Protein AF-A0A9E7EM66-F1 (afdb_monomer)

InterPro domains:
  IPR001096 Peptidase C13, legumain [PF01650] (2-83)
  IPR001096 Peptidase C13, legumain [PR00776] (2-17)
  IPR001096 Peptidase C13, legumain [PR00776] (30-49)
  IPR001096 Peptidase C13, legumain [PTHR12000] (1-83)

Nearest PDB structures (foldseek):
  6ysa-assembly1_A  TM=9.958E-01  e=8.261E-11  Arabidopsis thaliana
  5zbi-assembly1_A  TM=9.927E-01  e=9.366E-10  Viola canadensis
  5zbi-assembly1_B  TM=9.963E-01  e=1.236E-09  Viola canadensis
  5h0i-assembly1_A  TM=9.938E-01  e=1.632E-09  Oldenlandia affinis
  5h0i-assembly1_B  TM=9.935E-01  e=1.632E-09  Oldenlandia affinis

Structure (mmCIF, N/CA/C/O backbone):
data_AF-A0A9E7EM66-F1
#
_entry.id   AF-A0A9E7EM66-F1
#
loop_
_atom_site.group_PDB
_atom_site.id
_atom_site.type_symbol
_atom_site.label_atom_id
_atom_site.label_alt_id
_atom_site.label_comp_id
_atom_site.label_asym_id
_atom_site.label_entity_id
_atom_site.label_seq_id
_atom_site.pdbx_PDB_ins_code
_atom_site.Cartn_x
_atom_site.Cartn_y
_atom_site.Cartn_z
_atom_site.occupancy
_atom_site.B_iso_or_equiv
_atom_site.auth_seq_id
_atom_site.auth_comp_id
_atom_site.auth_asym_id
_atom_site.auth_atom_id
_atom_site.pdbx_PDB_model_num
ATOM 1 N N . GLN A 1 1 ? -3.313 14.293 -4.291 1.00 75.19 1 GLN A N 1
ATOM 2 C CA . GLN A 1 1 ? -2.476 13.209 -4.844 1.00 75.19 1 GLN A CA 1
ATOM 3 C C . GLN A 1 1 ? -1.656 12.703 -3.679 1.00 75.19 1 GLN A C 1
ATOM 5 O O . GLN A 1 1 ? -0.988 13.521 -3.061 1.00 75.19 1 GLN A O 1
ATOM 10 N N . ASP A 1 2 ? -1.797 11.429 -3.322 1.00 87.44 2 ASP A N 1
ATOM 11 C CA . ASP A 1 2 ? -1.343 10.948 -2.012 1.00 87.44 2 ASP A CA 1
ATOM 12 C C . ASP A 1 2 ? 0.074 10.361 -2.055 1.00 87.44 2 ASP A C 1
ATOM 14 O O . ASP A 1 2 ? 0.862 10.643 -1.157 1.00 87.44 2 ASP A O 1
ATOM 18 N N . TYR A 1 3 ? 0.402 9.623 -3.120 1.00 90.44 3 TYR A N 1
ATOM 19 C CA . TYR A 1 3 ? 1.728 9.073 -3.416 1.00 90.44 3 TYR A CA 1
ATOM 20 C C . TYR A 1 3 ? 1.976 9.200 -4.919 1.00 90.44 3 TYR A C 1
ATOM 22 O O . TYR A 1 3 ? 1.106 8.851 -5.718 1.00 90.44 3 TYR A O 1
ATOM 30 N N . THR A 1 4 ? 3.127 9.740 -5.317 1.00 88.31 4 THR A N 1
ATOM 31 C CA . THR A 1 4 ? 3.464 9.990 -6.729 1.00 88.31 4 THR A CA 1
ATOM 32 C C . THR A 1 4 ? 4.934 9.711 -7.019 1.00 88.31 4 THR A C 1
ATOM 34 O O . THR A 1 4 ? 5.764 9.795 -6.116 1.00 88.31 4 THR A O 1
ATOM 37 N N . LYS A 1 5 ? 5.250 9.409 -8.287 1.00 89.00 5 LYS A N 1
ATOM 38 C CA . LYS A 1 5 ? 6.621 9.197 -8.782 1.00 89.00 5 LYS A CA 1
ATOM 39 C C . LYS A 1 5 ? 7.417 8.227 -7.894 1.00 89.00 5 LYS A C 1
ATOM 41 O O . LYS A 1 5 ? 7.024 7.071 -7.778 1.00 89.00 5 LYS A O 1
ATOM 46 N N . GLU A 1 6 ? 8.480 8.695 -7.240 1.00 88.56 6 GLU A N 1
ATOM 47 C CA . GLU A 1 6 ? 9.408 7.920 -6.408 1.00 88.56 6 GLU A CA 1
ATOM 48 C C . GLU A 1 6 ? 8.726 7.317 -5.164 1.00 88.56 6 GLU A C 1
ATOM 50 O O . GLU A 1 6 ? 9.215 6.359 -4.575 1.00 88.56 6 GLU A O 1
ATOM 55 N N . GLN A 1 7 ? 7.564 7.849 -4.773 1.00 87.12 7 GLN A N 1
ATOM 56 C CA . GLN A 1 7 ? 6.779 7.392 -3.621 1.00 87.12 7 GLN A CA 1
ATOM 57 C C . GLN A 1 7 ? 5.888 6.181 -3.951 1.00 87.12 7 GLN A C 1
ATOM 59 O O . GLN A 1 7 ? 5.301 5.592 -3.041 1.00 87.12 7 GLN A O 1
ATOM 64 N N . VAL A 1 8 ? 5.749 5.812 -5.232 1.00 89.19 8 VAL A N 1
ATOM 65 C CA . VAL A 1 8 ? 4.966 4.645 -5.671 1.00 89.19 8 VAL A CA 1
ATOM 66 C C . VAL A 1 8 ? 5.833 3.392 -5.533 1.00 89.19 8 VAL A C 1
ATOM 68 O O . VAL A 1 8 ? 6.443 2.923 -6.493 1.00 89.19 8 VAL A O 1
ATOM 71 N N . THR A 1 9 ? 5.933 2.891 -4.302 1.00 91.19 9 THR A N 1
ATOM 72 C CA . THR A 1 9 ? 6.735 1.719 -3.924 1.00 91.19 9 THR A CA 1
ATOM 73 C C . T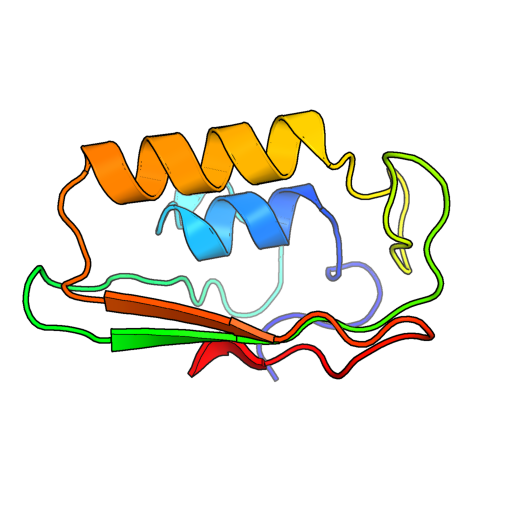HR A 1 9 ? 5.845 0.623 -3.334 1.00 91.19 9 THR A C 1
ATOM 75 O O . THR A 1 9 ? 4.812 0.912 -2.722 1.00 91.19 9 THR A O 1
ATOM 78 N N . ALA A 1 10 ? 6.266 -0.642 -3.451 1.00 91.81 10 ALA A N 1
ATOM 79 C CA . ALA A 1 10 ? 5.574 -1.761 -2.803 1.00 91.81 10 ALA A CA 1
ATOM 80 C C . ALA A 1 10 ? 5.480 -1.574 -1.272 1.00 91.81 10 ALA A C 1
ATOM 82 O O . ALA A 1 10 ? 4.428 -1.816 -0.684 1.00 91.81 10 ALA A O 1
ATOM 83 N N . LYS A 1 11 ? 6.536 -1.039 -0.639 1.00 92.00 11 LYS A N 1
ATOM 84 C CA . LYS A 1 11 ? 6.568 -0.706 0.796 1.00 92.00 11 LYS A CA 1
ATOM 85 C C . LYS A 1 11 ? 5.462 0.276 1.193 1.00 92.00 11 LYS A C 1
ATOM 87 O O . LYS A 1 11 ? 4.702 -0.013 2.116 1.00 92.00 11 LYS A O 1
ATOM 92 N N . ASN A 1 12 ? 5.339 1.402 0.482 1.00 91.19 12 ASN A N 1
ATOM 93 C CA . ASN A 1 12 ? 4.294 2.385 0.767 1.00 91.19 12 ASN A CA 1
ATOM 94 C C . ASN A 1 12 ? 2.897 1.792 0.544 1.00 91.19 12 ASN A C 1
ATOM 96 O O . ASN A 1 12 ? 2.007 2.046 1.349 1.00 91.19 12 ASN A O 1
ATOM 100 N N . LEU A 1 13 ? 2.700 0.953 -0.482 1.00 91.25 13 LEU A N 1
ATOM 101 C CA . LEU A 1 13 ? 1.430 0.247 -0.671 1.00 91.25 13 LEU A CA 1
ATOM 102 C C . LEU A 1 13 ? 1.088 -0.655 0.525 1.00 91.25 13 LEU A C 1
ATOM 104 O O . LEU A 1 13 ? -0.040 -0.607 1.012 1.00 91.25 13 LEU A O 1
ATOM 108 N N . TYR A 1 14 ? 2.028 -1.471 1.004 1.00 92.50 14 TYR A N 1
ATOM 109 C CA . TYR A 1 14 ? 1.778 -2.382 2.125 1.00 92.50 14 TYR A CA 1
ATOM 110 C C . TYR A 1 14 ? 1.445 -1.613 3.411 1.00 92.50 14 TYR A C 1
ATOM 112 O O . TYR A 1 14 ? 0.461 -1.929 4.077 1.00 92.50 14 TYR A O 1
ATOM 120 N N . ALA A 1 15 ? 2.189 -0.545 3.703 1.00 92.69 15 ALA A N 1
ATOM 121 C CA . ALA A 1 15 ? 1.917 0.358 4.819 1.00 92.69 15 ALA A CA 1
ATOM 122 C C . ALA A 1 15 ? 0.534 1.039 4.704 1.00 92.69 15 ALA A C 1
ATOM 124 O O . ALA A 1 15 ? -0.234 1.044 5.669 1.00 92.69 15 ALA A O 1
ATOM 125 N N . VAL A 1 16 ? 0.155 1.519 3.508 1.00 92.56 16 VAL A N 1
ATOM 126 C CA . VAL A 1 16 ? -1.193 2.048 3.230 1.00 92.56 16 VAL A CA 1
ATOM 127 C C . VAL A 1 16 ? -2.267 1.003 3.525 1.00 92.56 16 VAL A C 1
ATOM 129 O O . VAL A 1 16 ? -3.231 1.324 4.216 1.00 92.56 16 VAL A O 1
ATOM 132 N N . LEU A 1 17 ? -2.106 -0.234 3.046 1.00 91.00 17 LEU A N 1
ATOM 133 C CA . LEU A 1 17 ? -3.087 -1.308 3.234 1.00 91.00 17 LEU A CA 1
ATOM 134 C C . LEU A 1 17 ? -3.257 -1.697 4.702 1.00 91.00 17 LEU A C 1
ATOM 136 O O . LEU A 1 17 ? -4.388 -1.875 5.151 1.00 91.00 17 LEU A O 1
ATOM 140 N N . LEU A 1 18 ? -2.155 -1.804 5.448 1.00 90.44 18 LEU A N 1
ATOM 141 C CA . LEU A 1 18 ? -2.169 -2.146 6.872 1.00 90.44 18 LEU A CA 1
ATOM 142 C C . LEU A 1 18 ? -2.720 -1.014 7.753 1.00 90.44 18 LEU A C 1
ATOM 144 O O . LEU A 1 18 ? -3.207 -1.294 8.845 1.00 90.44 18 LEU A O 1
ATOM 148 N N . GLY A 1 19 ? -2.702 0.235 7.278 1.00 90.31 19 GLY A N 1
ATOM 149 C CA . 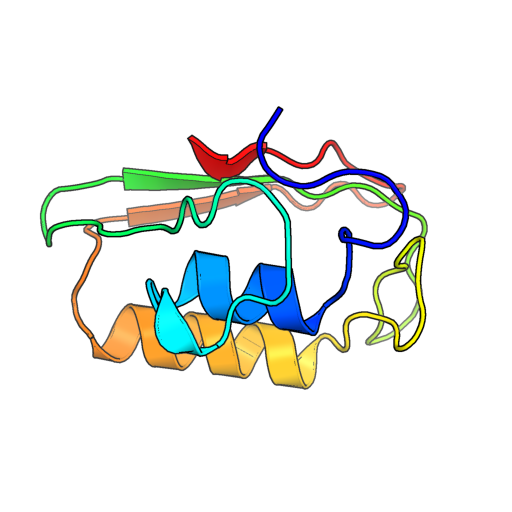GLY A 1 19 ? -3.008 1.413 8.095 1.00 90.31 19 GLY A CA 1
ATOM 150 C C . GLY A 1 19 ? -1.792 1.937 8.873 1.00 90.31 19 GLY A C 1
ATOM 151 O O . GLY A 1 19 ? -1.939 2.795 9.741 1.00 90.31 19 GLY A O 1
ATOM 152 N N . ASP A 1 20 ? -0.584 1.444 8.580 1.00 91.62 20 ASP A N 1
ATOM 153 C CA . ASP A 1 20 ? 0.633 1.835 9.290 1.00 91.62 20 ASP A CA 1
ATOM 154 C C . ASP A 1 20 ? 1.199 3.140 8.723 1.00 91.62 20 ASP A C 1
ATOM 156 O O . ASP A 1 20 ? 1.961 3.167 7.756 1.00 91.62 20 ASP A O 1
ATOM 160 N N . ARG A 1 21 ? 0.837 4.251 9.366 1.00 91.12 21 ARG A N 1
ATOM 161 C CA . ARG A 1 21 ? 1.342 5.583 9.018 1.00 91.12 21 ARG A CA 1
ATOM 162 C C . ARG A 1 21 ? 2.833 5.774 9.328 1.00 91.12 21 ARG A C 1
ATOM 164 O O . ARG A 1 21 ? 3.435 6.689 8.774 1.00 91.12 21 ARG A O 1
ATOM 171 N N . SER A 1 22 ? 3.422 4.955 10.202 1.00 93.12 22 SER A N 1
ATOM 172 C CA . SER A 1 22 ? 4.828 5.064 10.614 1.00 93.12 22 SER A CA 1
ATOM 173 C C . SER A 1 22 ? 5.795 4.413 9.620 1.00 93.12 22 SER A C 1
ATOM 175 O O . SER A 1 22 ? 6.919 4.882 9.469 1.00 93.12 22 SER A O 1
ATOM 177 N N . ALA A 1 23 ? 5.335 3.397 8.883 1.00 91.69 23 ALA A N 1
ATOM 178 C CA . ALA A 1 23 ? 6.097 2.729 7.827 1.00 91.69 23 ALA A CA 1
ATOM 179 C C . ALA A 1 23 ? 6.109 3.480 6.475 1.00 91.69 23 ALA A C 1
ATOM 181 O O . ALA A 1 23 ? 6.765 3.029 5.531 1.00 91.69 23 ALA A O 1
ATOM 182 N N . ILE A 1 24 ? 5.392 4.606 6.367 1.00 92.75 24 ILE A N 1
ATOM 183 C CA . ILE A 1 24 ? 5.305 5.415 5.145 1.00 92.75 24 ILE A CA 1
ATOM 184 C C . ILE A 1 24 ? 6.548 6.284 4.941 1.00 92.75 24 ILE A C 1
ATOM 186 O O . ILE A 1 24 ? 6.925 7.077 5.802 1.00 92.75 24 ILE A O 1
ATOM 190 N N . GLU A 1 25 ? 7.100 6.234 3.729 1.00 90.94 25 GLU A N 1
ATOM 191 C CA . GLU A 1 25 ? 8.191 7.098 3.281 1.00 90.94 25 GLU A CA 1
ATOM 192 C C . GLU A 1 25 ? 7.706 8.063 2.189 1.00 90.94 25 GLU A C 1
ATOM 194 O O . GLU A 1 25 ? 7.459 7.689 1.039 1.00 90.94 25 GLU A O 1
ATOM 199 N N . GLY A 1 26 ? 7.570 9.338 2.566 1.00 89.06 26 GLY A N 1
ATOM 200 C CA . GLY A 1 26 ? 7.099 10.412 1.691 1.00 89.06 26 GLY A CA 1
ATOM 201 C C . GLY A 1 26 ? 5.584 10.415 1.449 1.00 89.06 26 GLY A C 1
ATOM 202 O O . GLY A 1 26 ? 4.799 9.806 2.175 1.00 89.06 26 GLY A O 1
ATOM 203 N N . GLY A 1 27 ? 5.160 11.147 0.417 1.00 87.12 27 GLY A N 1
ATOM 204 C CA . GLY A 1 27 ? 3.745 11.340 0.097 1.00 87.12 27 GLY A CA 1
ATOM 205 C C . GLY A 1 27 ? 2.989 12.165 1.144 1.00 87.12 27 GLY A C 1
ATOM 206 O O . GLY A 1 27 ? 3.563 12.947 1.898 1.00 87.12 27 GLY A O 1
ATOM 207 N N . SER A 1 28 ? 1.671 11.993 1.169 1.00 88.44 28 SER A N 1
ATOM 208 C CA . SER A 1 28 ? 0.740 12.648 2.103 1.00 88.44 28 SER A CA 1
ATOM 209 C C . SER A 1 28 ? 0.645 11.969 3.478 1.00 88.44 28 SER A C 1
ATOM 211 O O . SER A 1 28 ? 0.038 12.513 4.404 1.00 88.44 28 SER A O 1
ATOM 213 N N . GLY A 1 29 ? 1.182 10.751 3.615 1.00 90.75 29 GLY A N 1
ATOM 214 C CA . GLY A 1 29 ? 0.973 9.921 4.802 1.00 90.75 29 GLY A CA 1
ATOM 215 C C . GLY A 1 29 ? -0.477 9.458 4.985 1.00 90.75 29 GLY A C 1
ATOM 216 O O . GLY A 1 29 ? -0.899 9.260 6.122 1.00 90.75 29 GLY A O 1
ATOM 217 N N . LYS A 1 30 ? -1.277 9.353 3.919 1.00 90.25 30 LYS A N 1
ATOM 218 C CA . LYS A 1 30 ? -2.659 8.860 3.978 1.00 90.25 30 LYS A CA 1
ATOM 219 C C . LYS A 1 30 ? -2.691 7.336 3.843 1.00 90.25 30 LYS A C 1
ATOM 221 O O . LYS A 1 30 ? -2.288 6.800 2.818 1.00 90.25 30 LYS A O 1
ATOM 226 N N . VAL A 1 31 ? -3.232 6.655 4.847 1.00 92.75 31 VAL A N 1
ATOM 227 C CA . VAL A 1 31 ? -3.302 5.185 4.940 1.00 92.75 31 VAL A CA 1
ATOM 228 C C . VAL A 1 31 ? -4.747 4.711 5.146 1.00 92.75 31 VAL A C 1
ATOM 230 O O . VAL A 1 31 ? -5.631 5.532 5.396 1.00 92.75 31 VAL A O 1
ATOM 233 N N . ILE A 1 32 ? -5.005 3.403 5.038 1.00 89.44 32 ILE A N 1
ATOM 234 C CA . ILE A 1 32 ? -6.331 2.806 5.267 1.00 89.44 32 ILE A CA 1
ATOM 235 C C . ILE A 1 32 ? -6.556 2.572 6.769 1.00 89.44 32 ILE A C 1
ATOM 237 O O . ILE A 1 32 ? -6.430 1.453 7.279 1.00 89.44 32 ILE A O 1
ATOM 241 N N . ASP A 1 33 ? -6.918 3.647 7.466 1.00 87.81 33 ASP A N 1
ATOM 242 C CA . ASP A 1 33 ? -7.414 3.629 8.850 1.00 87.81 33 ASP A CA 1
ATOM 243 C C . ASP A 1 33 ? -8.921 3.289 8.875 1.00 87.81 33 ASP A C 1
ATOM 245 O O . ASP A 1 33 ? -9.785 4.133 9.117 1.00 87.81 33 ASP A O 1
ATOM 249 N N . SER A 1 34 ? -9.232 2.051 8.481 1.00 86.25 34 SER A N 1
ATOM 250 C CA . SER A 1 34 ? -10.592 1.529 8.299 1.00 86.25 34 SER A CA 1
ATOM 251 C C . SER A 1 34 ? -11.140 0.832 9.547 1.00 86.25 34 SER A C 1
ATOM 253 O O . SER A 1 34 ? -10.409 0.192 10.308 1.00 86.25 34 SER A O 1
ATOM 255 N N . LYS A 1 35 ? -12.458 0.914 9.729 1.00 84.62 35 LYS A N 1
ATOM 256 C CA . LYS A 1 35 ? -13.224 0.311 10.826 1.00 84.62 35 LYS A CA 1
ATOM 257 C C . LYS A 1 35 ? -13.899 -1.002 10.396 1.00 84.62 35 LYS A C 1
ATOM 259 O O . LYS A 1 35 ? -14.068 -1.238 9.201 1.00 84.62 35 LYS A O 1
ATOM 264 N N . PRO A 1 36 ? -14.354 -1.849 11.344 1.00 81.06 36 PRO A N 1
ATOM 265 C CA . PRO A 1 36 ? -14.914 -3.169 11.031 1.00 81.06 36 PRO A CA 1
ATOM 266 C C . PRO A 1 36 ? -16.126 -3.183 10.086 1.00 81.06 36 PRO A C 1
ATOM 268 O O . PRO A 1 36 ? -16.351 -4.194 9.435 1.00 81.06 36 PRO A O 1
ATOM 271 N N . ASP A 1 37 ? -16.894 -2.092 9.987 1.00 83.00 37 ASP A N 1
ATOM 272 C CA . ASP A 1 37 ? -18.041 -1.971 9.069 1.00 83.00 37 ASP A CA 1
ATOM 273 C C . ASP A 1 37 ? -17.679 -1.427 7.675 1.00 83.00 37 ASP A C 1
ATOM 275 O O . ASP A 1 37 ? -18.498 -1.497 6.749 1.00 83.00 37 ASP A O 1
ATOM 279 N N . ASP A 1 38 ? -16.462 -0.902 7.509 1.00 83.38 38 ASP A N 1
ATOM 280 C CA . ASP A 1 38 ? -16.030 -0.252 6.277 1.00 83.38 38 ASP A CA 1
ATOM 281 C C . ASP A 1 38 ? -15.793 -1.276 5.158 1.00 83.38 38 ASP A C 1
ATOM 283 O O . ASP A 1 38 ? -15.494 -2.457 5.379 1.00 83.38 38 ASP A O 1
ATOM 287 N N . ARG A 1 39 ? -15.926 -0.811 3.916 1.00 84.06 39 ARG A N 1
ATOM 288 C CA . ARG A 1 39 ? -15.667 -1.595 2.706 1.00 84.06 39 ARG A CA 1
ATOM 289 C C . ARG A 1 39 ? -14.458 -1.018 1.997 1.00 84.06 39 ARG A C 1
ATOM 291 O O . ARG A 1 39 ? -14.480 0.155 1.649 1.00 84.06 39 ARG A O 1
ATOM 298 N N . ILE A 1 40 ? -13.451 -1.848 1.747 1.00 83.75 40 ILE A N 1
ATOM 299 C CA . ILE A 1 40 ? -12.237 -1.429 1.041 1.00 83.75 40 ILE A CA 1
ATOM 300 C C . ILE A 1 40 ? -12.341 -1.886 -0.413 1.00 83.75 40 ILE A C 1
ATOM 302 O O . ILE A 1 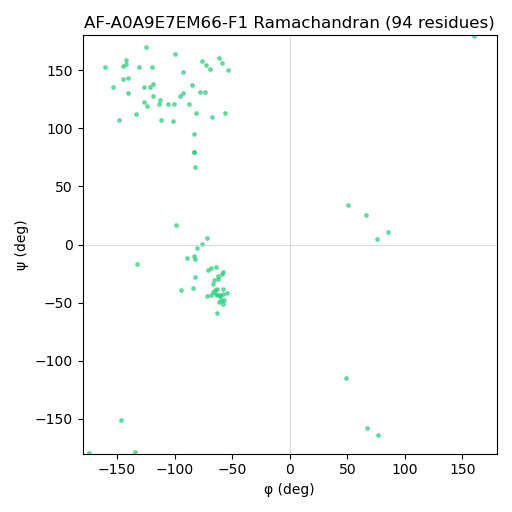40 ? -12.435 -3.087 -0.695 1.00 83.75 40 ILE A O 1
ATOM 306 N N . PHE A 1 41 ? -12.286 -0.937 -1.347 1.00 84.88 41 PHE A N 1
ATOM 307 C CA . PHE A 1 41 ? -12.074 -1.247 -2.758 1.00 84.88 41 PHE A CA 1
ATOM 308 C C . PHE A 1 41 ? -10.580 -1.184 -3.084 1.00 84.88 41 PHE A C 1
ATOM 310 O O . PHE A 1 41 ? -9.916 -0.209 -2.739 1.00 84.88 41 PHE A O 1
ATOM 317 N N . ILE A 1 42 ? -10.049 -2.218 -3.748 1.00 82.62 42 ILE A N 1
ATOM 318 C CA . ILE A 1 42 ? -8.663 -2.230 -4.230 1.00 82.62 42 ILE A CA 1
ATOM 319 C C . ILE A 1 42 ? -8.641 -2.550 -5.722 1.00 82.62 42 ILE A C 1
ATOM 321 O O . ILE A 1 42 ? -9.060 -3.621 -6.176 1.00 82.62 42 ILE A O 1
ATOM 325 N N . TYR A 1 43 ? -8.053 -1.617 -6.459 1.00 80.81 43 TYR A N 1
ATOM 326 C CA . TYR A 1 43 ? -7.642 -1.737 -7.851 1.00 80.81 43 TYR A CA 1
ATOM 327 C C . TYR A 1 43 ? -6.178 -1.244 -7.946 1.00 80.81 43 TYR A C 1
ATOM 329 O O . TYR A 1 43 ? -5.730 -0.476 -7.092 1.00 80.81 43 TYR A O 1
ATOM 337 N N . TYR A 1 44 ? -5.395 -1.733 -8.909 1.00 80.44 44 TYR A N 1
ATOM 338 C CA . TYR A 1 44 ? -3.930 -1.556 -8.994 1.00 80.44 44 TYR A CA 1
ATOM 339 C C . TYR A 1 44 ? -3.492 -1.435 -10.471 1.00 80.44 44 TYR A C 1
ATOM 341 O O . TYR A 1 44 ? -4.191 -1.978 -11.313 1.00 80.44 44 TYR A O 1
ATOM 349 N N . SER A 1 45 ? -2.382 -0.770 -10.832 1.00 81.38 45 SER A N 1
ATOM 350 C CA . SER A 1 45 ? -1.970 -0.607 -12.245 1.00 81.38 45 SER A CA 1
ATOM 351 C C . SER A 1 45 ? -0.507 -0.888 -12.533 1.00 81.38 45 SER A C 1
ATOM 353 O O . SER A 1 45 ? 0.337 -0.066 -12.181 1.00 81.38 45 SER A O 1
ATOM 355 N N . ASP A 1 46 ? -0.252 -1.965 -13.275 1.00 81.00 46 ASP A N 1
ATOM 356 C CA . ASP A 1 46 ? 0.934 -2.119 -14.117 1.00 81.00 46 ASP A CA 1
ATOM 357 C C . ASP A 1 46 ? 0.855 -3.418 -14.940 1.00 81.00 46 ASP A C 1
ATOM 359 O O . ASP A 1 46 ? -0.069 -4.228 -14.795 1.00 81.00 46 ASP A O 1
ATOM 363 N N . HIS A 1 47 ? 1.893 -3.649 -15.735 1.00 84.06 47 HIS A N 1
ATOM 364 C CA . HIS A 1 47 ? 2.292 -4.971 -16.197 1.00 84.06 47 HIS A CA 1
ATOM 365 C C . HIS A 1 47 ? 2.484 -5.960 -15.029 1.00 84.06 47 HIS A C 1
ATOM 367 O O . HIS A 1 47 ? 2.886 -5.597 -13.925 1.00 84.06 47 HIS A O 1
ATOM 373 N N . GLY A 1 48 ? 2.245 -7.246 -15.280 1.00 78.75 48 GLY A N 1
ATOM 374 C CA . GLY A 1 48 ? 2.456 -8.315 -14.305 1.00 78.75 48 GLY A CA 1
ATOM 375 C C . GLY A 1 48 ? 3.009 -9.574 -14.961 1.00 78.75 48 GLY A C 1
ATOM 376 O O . GLY A 1 48 ? 2.870 -9.774 -16.167 1.00 78.75 48 GLY A O 1
ATOM 377 N N . GLY A 1 49 ? 3.629 -10.426 -14.152 1.00 78.06 49 GLY A N 1
ATOM 378 C CA . GLY A 1 49 ? 4.144 -11.733 -14.544 1.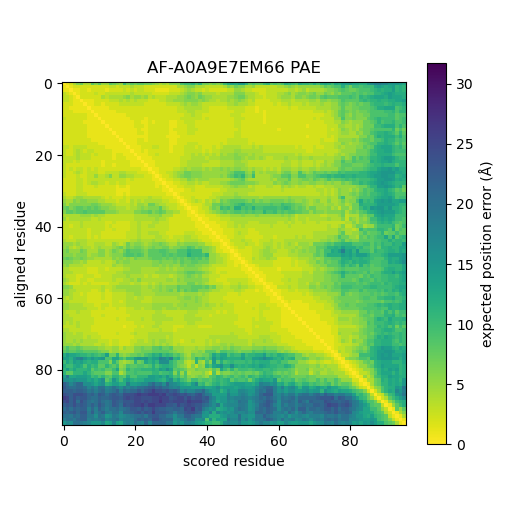00 78.06 49 GLY A CA 1
ATOM 379 C C . GLY A 1 49 ? 3.773 -12.812 -13.521 1.00 78.06 49 GLY A C 1
ATOM 380 O O . GLY A 1 49 ? 3.099 -12.531 -12.526 1.00 78.06 49 GLY A O 1
ATOM 381 N N . PRO A 1 50 ? 4.199 -14.068 -13.731 1.00 81.12 50 PRO A N 1
ATOM 382 C CA . PRO A 1 50 ? 3.952 -15.146 -12.778 1.00 81.12 50 PRO A CA 1
ATOM 383 C C . PRO A 1 50 ? 4.501 -14.803 -11.382 1.00 81.12 50 PRO A C 1
ATOM 385 O O . PRO A 1 50 ? 5.707 -14.680 -11.194 1.00 81.12 50 PRO A O 1
ATOM 388 N N . GLY A 1 51 ? 3.605 -14.630 -10.406 1.00 81.62 51 GLY A N 1
ATOM 389 C CA . GLY A 1 51 ? 3.955 -14.337 -9.011 1.00 81.62 51 GLY A CA 1
ATOM 390 C C . GLY A 1 51 ? 4.401 -12.899 -8.707 1.00 81.62 51 GLY A C 1
ATOM 391 O O . GLY A 1 51 ? 4.766 -12.631 -7.564 1.00 81.62 51 GLY A O 1
ATOM 392 N N . VAL A 1 52 ? 4.362 -11.973 -9.673 1.00 84.00 52 VAL A N 1
ATOM 393 C CA . VAL A 1 52 ? 4.878 -10.602 -9.506 1.00 84.00 52 VAL A CA 1
ATOM 394 C C . VAL A 1 52 ? 4.041 -9.567 -10.263 1.00 84.00 52 VAL A C 1
ATOM 396 O O . VAL A 1 52 ? 3.568 -9.814 -11.370 1.00 84.00 52 VAL A O 1
ATOM 399 N N . LEU A 1 53 ? 3.871 -8.390 -9.669 1.00 85.50 53 LEU A N 1
ATOM 400 C CA . LEU A 1 53 ? 3.214 -7.224 -10.247 1.00 85.50 53 LEU A CA 1
ATOM 401 C C . LEU A 1 53 ? 4.224 -6.069 -10.324 1.00 85.50 53 LEU A C 1
ATOM 403 O O . LEU A 1 53 ? 5.014 -5.866 -9.398 1.00 85.50 53 LEU A O 1
ATOM 407 N N . GLY A 1 54 ? 4.218 -5.329 -11.433 1.00 85.12 54 GLY A N 1
ATOM 408 C CA . GLY A 1 54 ? 5.128 -4.214 -11.676 1.00 85.12 54 GLY A CA 1
ATOM 409 C C . GLY A 1 54 ? 5.021 -3.105 -10.628 1.00 85.12 54 GLY A C 1
ATOM 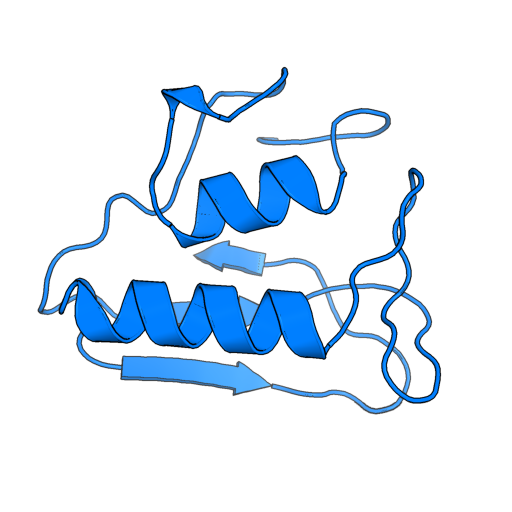410 O O . GLY A 1 54 ? 4.006 -2.941 -9.944 1.00 85.12 54 GLY A O 1
ATOM 411 N N . MET A 1 55 ? 6.098 -2.343 -10.487 1.00 86.38 55 MET A N 1
ATOM 412 C CA . MET A 1 55 ? 6.100 -1.084 -9.754 1.00 86.38 55 MET A CA 1
ATOM 413 C C . MET A 1 55 ? 6.969 -0.083 -10.517 1.00 86.38 55 MET A C 1
ATOM 415 O O . MET A 1 55 ? 8.032 -0.474 -11.007 1.00 86.38 55 MET A O 1
ATOM 419 N N . PRO A 1 56 ? 6.598 1.213 -10.548 1.00 85.81 56 PRO A N 1
ATOM 420 C CA . PRO A 1 56 ? 7.442 2.262 -11.121 1.00 85.81 56 PRO A CA 1
ATOM 421 C C . PRO A 1 56 ? 8.820 2.369 -10.452 1.00 85.81 56 PRO A C 1
ATOM 423 O O . PRO A 1 56 ? 9.772 2.832 -11.074 1.00 85.81 56 PRO A O 1
ATOM 426 N N . ASN A 1 57 ? 8.926 1.934 -9.192 1.00 87.75 57 ASN A N 1
ATOM 427 C CA . ASN A 1 57 ? 10.158 1.906 -8.413 1.00 87.75 57 ASN A CA 1
ATOM 428 C C . ASN A 1 57 ? 10.383 0.495 -7.861 1.00 87.75 57 ASN A C 1
ATOM 430 O O . ASN A 1 57 ? 9.459 -0.116 -7.326 1.00 87.75 57 ASN A O 1
ATOM 434 N N . MET A 1 58 ? 11.617 0.000 -7.948 1.00 85.88 58 MET A N 1
ATOM 435 C CA . MET A 1 58 ? 11.993 -1.305 -7.397 1.00 85.88 58 MET A CA 1
ATOM 436 C C . MET A 1 58 ? 11.982 -1.304 -5.853 1.00 85.88 58 MET A C 1
ATOM 438 O O . MET A 1 58 ? 12.292 -0.275 -5.249 1.00 85.88 58 MET A O 1
ATOM 442 N N . PRO A 1 59 ? 11.709 -2.451 -5.199 1.00 90.94 59 PRO A N 1
ATOM 443 C CA . PRO A 1 59 ? 11.368 -3.746 -5.792 1.00 90.94 59 PRO A CA 1
ATOM 444 C C . PRO A 1 59 ? 9.923 -3.813 -6.312 1.00 90.94 59 PRO A C 1
ATOM 446 O O . PRO A 1 59 ? 9.042 -3.081 -5.863 1.00 90.94 59 PRO A O 1
ATOM 449 N N . PHE A 1 60 ? 9.686 -4.741 -7.242 1.00 89.62 60 PHE A N 1
ATOM 450 C CA . PHE A 1 60 ? 8.341 -5.128 -7.665 1.00 89.62 60 PHE A CA 1
ATOM 451 C C . PHE A 1 60 ? 7.513 -5.713 -6.508 1.00 89.62 60 PHE A C 1
ATOM 453 O O . PHE A 1 60 ? 8.052 -6.176 -5.503 1.00 89.62 60 PHE A O 1
ATOM 460 N N . LEU A 1 61 ? 6.191 -5.710 -6.673 1.00 88.00 61 LEU A N 1
ATOM 461 C CA . LEU A 1 61 ? 5.244 -6.284 -5.721 1.00 88.00 61 LEU A CA 1
ATOM 462 C C . LEU A 1 61 ? 5.166 -7.798 -5.955 1.00 88.00 61 LEU A C 1
ATOM 464 O O . LEU A 1 61 ? 4.677 -8.245 -6.993 1.00 88.00 61 LEU A O 1
ATOM 468 N N . TYR A 1 62 ? 5.622 -8.602 -4.996 1.00 89.00 62 TYR A N 1
ATOM 469 C CA . TYR A 1 62 ? 5.490 -10.058 -5.066 1.00 89.00 62 TYR A CA 1
ATOM 470 C C . TYR A 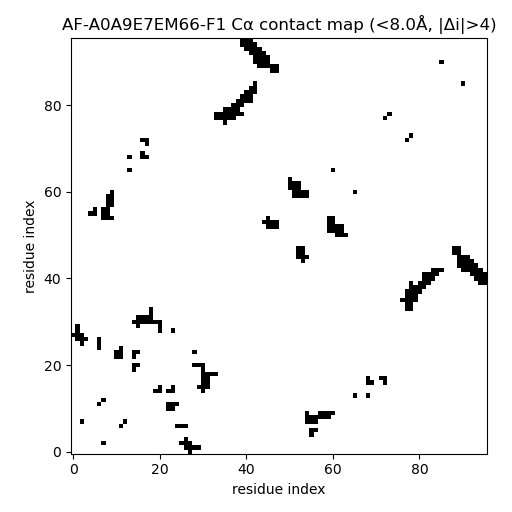1 62 ? 4.130 -10.516 -4.541 1.00 89.00 62 TYR A C 1
ATOM 472 O O . TYR A 1 62 ? 3.637 -10.054 -3.511 1.00 89.00 62 TYR A O 1
ATOM 480 N N . ALA A 1 63 ? 3.509 -11.458 -5.252 1.00 83.50 63 ALA A N 1
ATOM 481 C CA . ALA A 1 63 ? 2.168 -11.933 -4.927 1.00 83.50 63 ALA A CA 1
ATOM 482 C C . ALA A 1 63 ? 2.093 -12.604 -3.543 1.00 83.50 63 ALA A C 1
ATOM 484 O O . ALA A 1 63 ? 1.047 -12.532 -2.905 1.00 83.50 63 ALA A O 1
ATOM 485 N N . ALA A 1 64 ? 3.187 -13.221 -3.077 1.00 86.19 64 ALA A N 1
ATOM 486 C CA . ALA A 1 64 ? 3.284 -13.815 -1.744 1.00 86.19 64 ALA A CA 1
ATOM 487 C C . ALA A 1 64 ? 3.140 -12.747 -0.645 1.00 86.19 64 ALA A C 1
ATOM 489 O O . ALA A 1 64 ? 2.170 -12.792 0.109 1.00 86.19 64 ALA A O 1
ATOM 490 N N . ASP A 1 65 ? 4.024 -11.744 -0.633 1.00 88.81 65 ASP A N 1
ATOM 491 C CA . ASP A 1 65 ? 4.006 -10.618 0.311 1.00 88.81 65 ASP A CA 1
ATOM 492 C C . ASP A 1 65 ? 2.646 -9.901 0.308 1.00 88.81 65 ASP A C 1
ATOM 494 O O . ASP A 1 65 ? 2.093 -9.558 1.350 1.00 88.81 65 ASP A O 1
ATOM 498 N N . PHE A 1 66 ? 2.062 -9.694 -0.877 1.00 87.44 66 PHE A N 1
ATOM 499 C CA . PHE A 1 66 ? 0.761 -9.044 -1.001 1.00 87.44 66 PHE A CA 1
ATOM 500 C C . PHE A 1 66 ? -0.372 -9.886 -0.396 1.00 87.44 66 PHE A C 1
ATOM 502 O O . PHE A 1 66 ? -1.239 -9.341 0.285 1.00 87.44 66 PHE A O 1
ATOM 509 N N . ILE A 1 67 ? -0.366 -11.209 -0.587 1.00 85.62 67 ILE A N 1
ATOM 510 C CA . ILE A 1 67 ? -1.327 -12.115 0.062 1.00 85.62 67 ILE A CA 1
ATOM 511 C C . ILE A 1 67 ? -1.123 -12.123 1.584 1.00 85.62 67 ILE A C 1
ATOM 513 O O . ILE A 1 67 ? -2.111 -12.111 2.321 1.00 85.62 67 ILE A O 1
ATOM 517 N N . GLU A 1 68 ? 0.120 -12.086 2.064 1.00 89.50 68 GLU A N 1
ATOM 518 C CA . GLU A 1 68 ? 0.436 -11.985 3.492 1.00 89.50 68 GLU A CA 1
ATOM 519 C C . GLU A 1 68 ? -0.109 -10.680 4.097 1.00 89.50 68 GLU A C 1
ATOM 521 O O . GLU A 1 68 ? -0.860 -10.727 5.070 1.00 89.50 68 GLU A O 1
ATOM 526 N N . VAL A 1 69 ? 0.143 -9.531 3.463 1.00 88.94 69 VAL A N 1
ATOM 527 C CA . VAL A 1 69 ? -0.388 -8.218 3.875 1.00 88.94 69 VAL A CA 1
ATOM 528 C C . VAL A 1 69 ? -1.920 -8.208 3.920 1.00 88.94 69 VAL A C 1
ATOM 530 O O . VAL A 1 69 ? -2.509 -7.710 4.883 1.00 88.94 69 VAL A O 1
ATOM 533 N N . LEU A 1 70 ? -2.594 -8.795 2.924 1.00 86.50 70 LEU A N 1
ATOM 534 C CA . LEU A 1 70 ? -4.057 -8.923 2.940 1.00 86.50 70 LEU A CA 1
ATOM 535 C C . LEU A 1 70 ? -4.552 -9.859 4.057 1.00 86.50 70 LEU A C 1
ATOM 537 O O . LEU A 1 70 ? -5.603 -9.603 4.647 1.00 86.50 70 LEU A O 1
ATOM 541 N N . THR A 1 71 ? -3.791 -10.908 4.378 1.00 85.94 71 THR A N 1
ATOM 542 C CA . THR A 1 71 ? -4.090 -11.840 5.477 1.00 85.94 71 THR A CA 1
ATOM 543 C C . THR A 1 71 ? -3.936 -11.152 6.835 1.00 85.94 71 THR A C 1
ATOM 545 O O . THR A 1 71 ? -4.834 -11.249 7.670 1.00 85.94 71 THR A O 1
ATOM 548 N N . MET A 1 72 ? -2.872 -10.367 7.034 1.00 87.88 72 MET A N 1
ATOM 549 C CA . MET A 1 72 ? -2.675 -9.527 8.223 1.00 87.88 72 MET A CA 1
ATOM 550 C C . MET A 1 72 ? -3.794 -8.485 8.378 1.00 87.88 72 MET A C 1
ATOM 552 O O . MET A 1 72 ? -4.349 -8.327 9.465 1.00 87.88 72 MET A O 1
ATOM 556 N N . LYS A 1 73 ? -4.189 -7.814 7.285 1.00 82.69 73 LYS A N 1
ATOM 557 C CA . LYS A 1 73 ? -5.292 -6.838 7.288 1.00 82.69 73 LYS A CA 1
ATOM 558 C C . LYS A 1 73 ? -6.653 -7.487 7.578 1.00 82.69 73 LYS A C 1
ATOM 560 O O . LYS A 1 73 ? -7.515 -6.844 8.170 1.00 82.69 73 LYS A O 1
ATOM 565 N N . HIS A 1 74 ? -6.857 -8.748 7.186 1.00 83.62 74 HIS A N 1
ATOM 566 C CA . HIS A 1 74 ? -8.046 -9.518 7.567 1.00 83.62 74 HIS A CA 1
ATOM 567 C C . HIS A 1 74 ? -8.013 -9.910 9.052 1.00 83.62 74 HIS A C 1
ATOM 569 O O . HIS A 1 74 ? -9.000 -9.724 9.758 1.00 83.62 74 HIS A O 1
ATOM 575 N N . ALA A 1 75 ? -6.862 -10.374 9.549 1.00 85.50 75 ALA A N 1
ATOM 576 C CA . ALA A 1 75 ? -6.673 -10.755 10.948 1.00 85.50 75 ALA A CA 1
ATOM 577 C C . ALA A 1 75 ? -6.860 -9.584 11.934 1.00 85.50 75 ALA A C 1
ATOM 579 O O . ALA A 1 75 ? -7.276 -9.810 13.068 1.00 85.50 75 ALA A O 1
ATOM 580 N N . SER A 1 76 ? -6.624 -8.335 11.510 1.00 83.38 76 SER A N 1
ATOM 581 C CA . SER A 1 76 ? -6.925 -7.144 12.320 1.00 83.38 76 SER A CA 1
ATOM 582 C C . SER A 1 76 ? -8.414 -6.765 12.369 1.00 83.38 76 SER A C 1
ATOM 584 O O . SER A 1 76 ? -8.761 -5.786 13.027 1.00 83.38 76 SER A O 1
ATOM 586 N N . ASN A 1 77 ? -9.296 -7.520 11.696 1.00 78.44 77 ASN A N 1
ATOM 587 C CA . ASN A 1 77 ? -10.754 -7.332 11.665 1.00 78.44 77 ASN A CA 1
ATOM 588 C C . ASN A 1 77 ? -11.190 -5.886 11.334 1.00 78.44 77 ASN A C 1
ATOM 590 O O . ASN A 1 77 ? -12.178 -5.372 11.855 1.00 78.44 77 ASN A O 1
ATOM 594 N N . SER A 1 78 ? -10.410 -5.206 10.489 1.00 73.06 78 SER A N 1
ATOM 595 C CA . SER A 1 78 ? -10.513 -3.761 10.235 1.00 73.06 78 SER A CA 1
ATOM 596 C C . SER A 1 78 ? -11.294 -3.407 8.963 1.00 73.06 78 SER A C 1
ATOM 598 O O . SER A 1 78 ? -11.169 -2.296 8.455 1.00 73.06 78 SER A O 1
ATOM 600 N N . TYR A 1 79 ? -12.073 -4.344 8.418 1.00 71.44 79 TYR A N 1
ATOM 601 C CA . TYR A 1 79 ? -13.006 -4.126 7.309 1.00 71.44 79 TYR A CA 1
ATOM 602 C C . TYR A 1 79 ? -14.053 -5.247 7.256 1.00 71.44 79 TYR A C 1
ATOM 604 O O . TYR A 1 79 ? -13.762 -6.386 7.623 1.00 71.44 79 TYR A O 1
ATOM 612 N N . ARG A 1 80 ? -15.247 -4.952 6.730 1.00 68.88 80 ARG A N 1
ATOM 613 C CA . ARG A 1 80 ? -16.344 -5.929 6.602 1.00 68.88 80 ARG A CA 1
ATOM 614 C C . ARG A 1 80 ? -16.235 -6.783 5.346 1.00 68.88 80 ARG A C 1
ATOM 616 O O . ARG A 1 80 ? -16.602 -7.953 5.331 1.00 68.88 80 ARG A O 1
ATOM 623 N N . GLU A 1 81 ? -15.798 -6.160 4.257 1.00 73.12 81 GLU A N 1
ATOM 624 C CA . GLU A 1 81 ? -15.729 -6.760 2.928 1.00 73.12 81 GLU A CA 1
ATOM 625 C C . GLU A 1 81 ? -14.629 -6.074 2.108 1.00 73.12 81 GLU A C 1
ATOM 627 O O . GLU A 1 81 ? -14.523 -4.845 2.106 1.00 73.12 81 GLU A O 1
ATOM 632 N N . MET A 1 82 ? -13.816 -6.864 1.404 1.00 72.31 82 MET A N 1
ATOM 633 C CA . MET A 1 82 ? -12.778 -6.367 0.502 1.00 72.31 82 MET A CA 1
ATOM 634 C C . MET A 1 82 ? -12.996 -6.950 -0.889 1.00 72.31 82 MET A C 1
ATOM 636 O O . MET A 1 82 ? -12.933 -8.164 -1.087 1.00 72.31 82 MET A O 1
ATOM 640 N N . VAL A 1 83 ? -13.221 -6.073 -1.867 1.00 72.56 83 VAL A N 1
ATOM 641 C CA . VAL A 1 83 ? -13.443 -6.467 -3.261 1.00 72.56 83 VAL A CA 1
ATOM 642 C C . VAL A 1 83 ? -12.194 -6.154 -4.074 1.00 72.56 83 VAL A C 1
ATOM 644 O O . VAL A 1 83 ? -11.778 -5.002 -4.188 1.00 72.56 83 VAL A O 1
ATOM 647 N N . ARG A 1 84 ? -11.619 -7.196 -4.679 1.00 58.12 84 ARG A N 1
ATOM 648 C CA . ARG A 1 84 ? -10.451 -7.118 -5.563 1.00 58.12 84 ARG A CA 1
ATOM 649 C C . ARG A 1 84 ? -10.875 -7.502 -6.976 1.00 58.12 84 ARG A C 1
ATOM 651 O O . ARG A 1 84 ? -11.330 -8.627 -7.182 1.00 58.12 84 ARG A O 1
ATOM 658 N N . ARG A 1 85 ? -10.702 -6.616 -7.961 1.00 48.59 85 A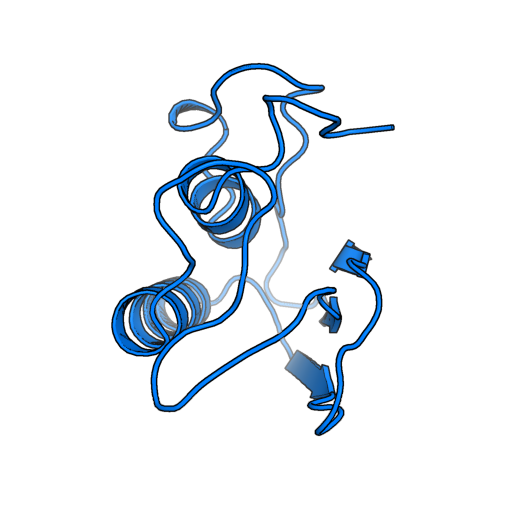RG A N 1
ATOM 659 C CA . ARG A 1 85 ? -10.900 -6.970 -9.379 1.00 48.59 85 ARG A CA 1
ATOM 660 C C . ARG A 1 85 ? -9.558 -7.209 -10.077 1.00 48.59 85 ARG A C 1
ATOM 662 O O . ARG A 1 85 ? -8.864 -6.236 -10.357 1.00 48.59 85 ARG A O 1
ATOM 669 N N . PRO A 1 86 ? -9.185 -8.467 -10.380 1.00 47.22 86 PRO A N 1
ATOM 670 C CA . PRO A 1 86 ? -8.072 -8.736 -11.275 1.00 47.22 86 PRO A CA 1
ATOM 671 C C . PRO A 1 86 ? -8.496 -8.421 -12.714 1.00 47.22 86 PRO A C 1
ATOM 673 O O . PRO A 1 86 ? -9.540 -8.879 -13.176 1.00 47.22 86 PRO A O 1
ATOM 676 N N . CYS A 1 87 ? -7.674 -7.666 -13.433 1.00 44.94 87 CYS A N 1
ATOM 677 C CA . CYS A 1 87 ? -7.759 -7.558 -14.883 1.00 44.94 87 CYS A CA 1
ATOM 678 C C . CYS A 1 87 ? -6.431 -8.067 -15.460 1.00 44.94 87 CYS A C 1
ATOM 680 O O . CYS A 1 87 ? -5.352 -7.680 -15.018 1.00 44.94 87 CYS A O 1
ATOM 682 N N . TYR A 1 88 ? -6.523 -9.001 -16.409 1.00 44.72 88 TYR A N 1
ATOM 683 C CA . TYR A 1 88 ? -5.425 -9.879 -16.845 1.00 44.72 88 TYR A CA 1
ATOM 684 C C . TYR A 1 88 ? -4.314 -9.188 -17.662 1.00 44.72 88 TYR A C 1
ATOM 686 O O . TYR A 1 88 ? -3.424 -9.861 -18.172 1.00 44.72 88 TYR A O 1
ATOM 694 N N . ILE A 1 89 ? -4.368 -7.861 -17.804 1.00 44.19 89 ILE A N 1
ATOM 695 C CA . ILE A 1 89 ? -3.449 -7.070 -18.641 1.00 44.19 89 ILE A CA 1
ATOM 696 C C . ILE A 1 89 ? -2.882 -5.831 -17.918 1.00 44.19 89 ILE A C 1
ATOM 698 O O . ILE A 1 89 ? -1.925 -5.240 -18.408 1.00 44.19 89 ILE A O 1
ATOM 702 N N . SER A 1 90 ? -3.507 -5.420 -16.8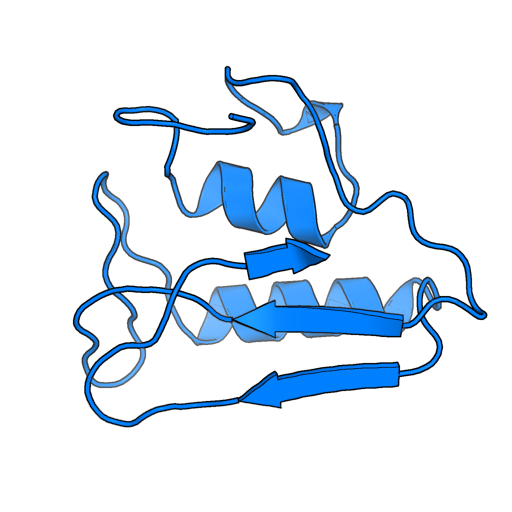05 1.00 35.78 90 SER A N 1
ATOM 703 C CA . SER A 1 90 ? -3.270 -4.230 -15.951 1.00 35.78 90 SER A CA 1
ATOM 704 C C . SER A 1 90 ? -4.548 -3.974 -15.131 1.00 35.78 90 SER A C 1
ATOM 706 O O . SER A 1 90 ? -5.564 -4.614 -15.383 1.00 35.78 90 SER A O 1
ATOM 708 N N . ALA A 1 91 ? -4.586 -2.952 -14.271 1.00 37.94 91 ALA A N 1
ATOM 709 C CA . ALA A 1 91 ? -5.822 -2.261 -13.856 1.00 37.94 91 ALA A CA 1
ATOM 710 C C . ALA A 1 91 ? -5.516 -0.754 -13.593 1.00 37.94 91 ALA A C 1
ATOM 712 O O . ALA A 1 91 ? -4.631 -0.221 -14.257 1.00 37.94 91 ALA A O 1
ATOM 713 N N . MET A 1 92 ? -6.221 -0.038 -12.699 1.00 35.94 92 MET A N 1
ATOM 714 C CA . MET A 1 92 ? -5.901 1.349 -12.275 1.00 35.94 92 MET A CA 1
ATOM 715 C C . MET A 1 92 ? -5.676 1.412 -10.748 1.00 35.94 92 MET A C 1
ATOM 717 O O . MET A 1 92 ? -6.488 0.832 -10.037 1.00 35.94 92 MET A O 1
ATOM 721 N N . ILE A 1 93 ? -4.646 2.090 -10.206 1.00 37.25 93 ILE A N 1
ATOM 722 C CA . ILE A 1 93 ? -4.435 2.162 -8.733 1.00 37.25 93 ILE A CA 1
ATOM 723 C C . ILE A 1 93 ? -5.542 2.973 -8.055 1.00 3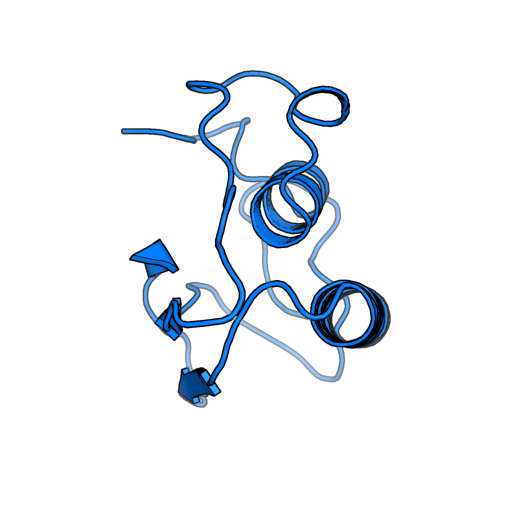7.25 93 ILE A C 1
ATOM 725 O O . ILE A 1 93 ? -5.584 4.194 -8.205 1.00 37.25 93 ILE A O 1
ATOM 729 N N . VAL A 1 94 ? -6.418 2.308 -7.288 1.00 32.44 94 VAL A N 1
ATOM 730 C CA . VAL A 1 94 ? -7.525 2.960 -6.576 1.00 32.44 94 VAL A CA 1
ATOM 731 C C . VAL A 1 94 ? -7.849 2.245 -5.263 1.00 32.44 94 VAL A C 1
ATOM 733 O O . VAL A 1 94 ? -8.457 1.176 -5.257 1.00 32.44 94 VAL A O 1
ATOM 736 N N . VAL A 1 95 ? -7.475 2.897 -4.162 1.00 36.84 95 VAL A N 1
ATOM 737 C CA . VAL A 1 95 ? -8.089 2.728 -2.841 1.00 36.84 95 VAL A CA 1
ATOM 738 C C . VAL A 1 95 ? -9.133 3.835 -2.691 1.00 36.84 95 VAL A C 1
ATOM 740 O O . VAL A 1 95 ? -8.813 5.007 -2.920 1.00 36.84 95 VAL A O 1
ATOM 743 N N . HIS A 1 96 ? -10.363 3.471 -2.341 1.00 38.81 96 HIS A N 1
ATOM 744 C CA . HIS A 1 96 ? -11.420 4.361 -1.846 1.00 38.81 96 HIS A CA 1
ATOM 745 C C . HIS A 1 96 ? -11.990 3.743 -0.571 1.00 38.81 96 HIS A C 1
ATOM 747 O O . HIS A 1 96 ? -12.118 2.494 -0.561 1.00 38.81 96 HIS A O 1
#

pLDDT: mean 79.85, std 16.13, range [32.44, 93.12]

Secondary structure (DSSP, 8-state):
--S-GGG--HHHHHHHHHT-SSS--STT-------TT-EEEEE--S-EETTEE--SSSSPEEHHHHHHHHHHHHHTT--SEEEE---BTB---EE-

Radius of gyration: 12.82 Å; Cα contacts (8 Å, |Δi|>4): 158; chains: 1; bounding box: 30×28×31 Å

Mean predicted aligned error: 6.59 Å

Foldseek 3Di:
DFADQVQFELQQVLCQLQVNLPSGDDGNSHHCQAALAAEKEFFWFDAADVQFDDTSDDDTHGNVVVVVSVVNSVVVSRYNYYDYDDDPGTTHGDID

Sequence (96 aa):
QDYTKEQVTAKNLYAVLLGDRSAIEGGSGKVIDSKPDDRIFIYYSDHGGPGVLGMPNMPFLYAADFIEVLTMKHASNSYREMVRRPCYISAMIVVH

Solvent-accessible surface area (backbone atoms only — not comparable to full-atom values): 5478 Å² total; per-residue (Å²): 133,53,60,57,74,88,34,40,31,47,63,35,51,50,19,25,64,64,34,41,58,85,67,42,66,65,63,66,61,76,44,48,82,52,47,49,83,37,64,45,41,46,38,47,56,41,55,71,56,94,64,35,35,53,47,93,28,84,60,58,37,43,49,64,63,52,51,49,50,52,48,54,39,55,75,65,52,34,45,64,49,75,53,73,70,88,47,102,78,35,55,56,73,40,80,94

Organism: NCBI:txid320322